Protein AF-A0A1Q9AG85-F1 (afdb_monomer_lite)

pLDDT: mean 73.1, std 19.68, range [34.88, 93.94]

Radius of gyration: 30.68 Å; chains: 1; bounding box: 89×61×66 Å

Structure (mmCIF, N/CA/C/O backbone):
data_AF-A0A1Q9AG85-F1
#
_entry.id   AF-A0A1Q9AG85-F1
#
loop_
_atom_site.group_PDB
_atom_site.id
_atom_site.type_symbol
_atom_site.label_atom_id
_atom_site.label_alt_id
_atom_site.label_comp_id
_atom_site.label_asym_id
_atom_site.label_entity_id
_atom_site.label_seq_id
_atom_site.pdbx_PDB_ins_code
_atom_site.Cartn_x
_atom_si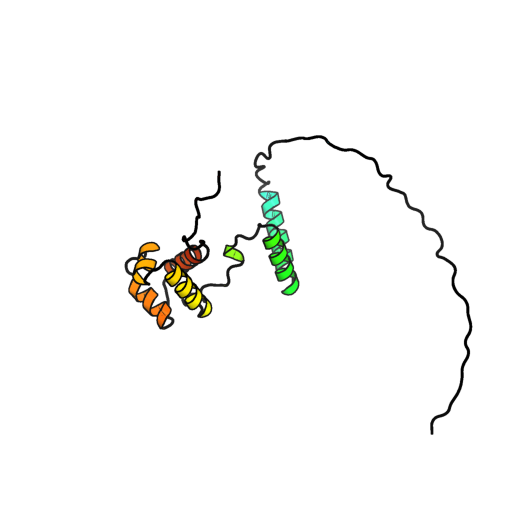te.Cartn_y
_atom_site.Cartn_z
_atom_site.occupancy
_atom_site.B_iso_or_equiv
_atom_site.auth_seq_id
_atom_site.auth_comp_id
_atom_site.auth_asym_id
_atom_site.auth_atom_id
_atom_site.pdbx_PDB_model_num
ATOM 1 N N . MET A 1 1 ? 61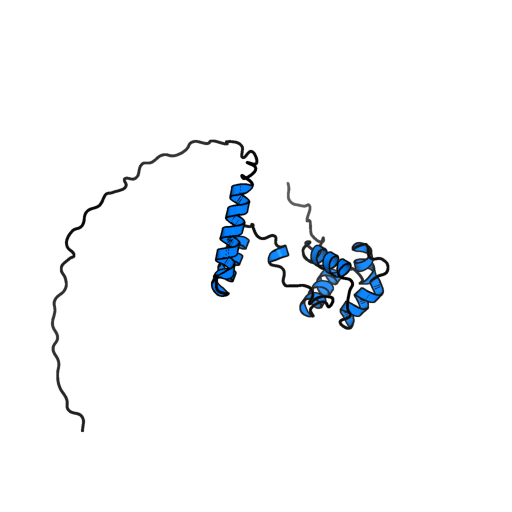.747 36.603 -13.882 1.00 37.34 1 MET A N 1
ATOM 2 C CA . MET A 1 1 ? 61.936 37.387 -15.123 1.00 37.34 1 MET A CA 1
ATOM 3 C C . MET A 1 1 ? 60.650 37.318 -15.936 1.00 37.34 1 MET A C 1
ATOM 5 O O . MET A 1 1 ? 60.353 36.258 -16.461 1.00 37.34 1 MET A O 1
ATOM 9 N N . ALA A 1 2 ? 59.868 38.397 -15.998 1.00 42.47 2 ALA A N 1
ATOM 10 C CA . ALA A 1 2 ? 58.658 38.480 -16.820 1.00 42.47 2 ALA A CA 1
ATOM 11 C C . ALA A 1 2 ? 58.873 39.571 -17.874 1.00 42.47 2 ALA A C 1
ATOM 13 O O . ALA A 1 2 ? 59.130 40.726 -17.526 1.00 42.47 2 ALA A O 1
ATOM 14 N N . ARG A 1 3 ? 58.857 39.193 -19.157 1.00 50.47 3 ARG A N 1
ATOM 15 C CA . ARG A 1 3 ? 58.939 40.145 -20.270 1.00 50.47 3 ARG A CA 1
ATOM 16 C C . ARG A 1 3 ? 57.535 40.576 -20.689 1.00 50.47 3 ARG A C 1
ATOM 18 O O . ARG A 1 3 ? 56.569 39.835 -20.581 1.00 50.47 3 ARG A O 1
ATOM 25 N N . LYS A 1 4 ? 57.497 41.840 -21.090 1.00 45.22 4 LYS A N 1
ATOM 26 C CA . LYS A 1 4 ? 56.376 42.762 -21.259 1.00 45.22 4 LYS A CA 1
ATOM 27 C C . LYS A 1 4 ? 55.882 42.771 -22.717 1.00 45.22 4 LYS A C 1
ATOM 29 O O . LYS A 1 4 ? 56.568 42.233 -23.581 1.00 45.22 4 LYS A O 1
ATOM 34 N N . THR A 1 5 ? 54.831 43.569 -22.959 1.00 53.50 5 THR A N 1
ATOM 35 C CA . THR A 1 5 ? 54.419 44.242 -24.224 1.00 53.50 5 THR A CA 1
ATOM 36 C C . THR A 1 5 ? 53.357 43.499 -25.058 1.00 53.50 5 THR A C 1
ATOM 38 O O . THR A 1 5 ? 53.421 42.286 -25.146 1.00 53.50 5 THR A O 1
ATOM 41 N N . LYS A 1 6 ? 52.361 44.128 -25.709 1.00 46.16 6 LYS A N 1
ATOM 42 C CA . LYS A 1 6 ? 51.910 45.535 -25.819 1.00 46.16 6 LYS A CA 1
ATOM 43 C C . LYS A 1 6 ? 50.589 45.588 -26.622 1.00 46.16 6 LYS A C 1
ATOM 45 O O . LYS A 1 6 ? 50.301 44.691 -27.401 1.00 46.16 6 LYS A O 1
ATOM 50 N N . SER A 1 7 ? 49.832 46.654 -26.373 1.00 43.25 7 SER A N 1
ATOM 51 C CA . SER A 1 7 ? 48.519 47.074 -26.884 1.00 43.25 7 SER A CA 1
ATOM 52 C C . SER A 1 7 ? 48.341 47.209 -28.405 1.00 43.25 7 SER A C 1
ATOM 54 O O . SER A 1 7 ? 49.307 47.535 -29.092 1.00 43.25 7 SER A O 1
ATOM 56 N N . ALA A 1 8 ? 47.075 47.126 -28.852 1.00 47.31 8 ALA A N 1
ATOM 57 C CA . ALA A 1 8 ? 46.329 48.061 -29.737 1.00 47.31 8 ALA A CA 1
ATOM 58 C C . ALA A 1 8 ? 44.992 47.375 -30.121 1.00 47.31 8 ALA A C 1
ATOM 60 O O . ALA A 1 8 ? 45.017 46.310 -30.723 1.00 47.31 8 ALA A O 1
ATOM 61 N N . ASP A 1 9 ? 43.818 47.731 -29.593 1.00 41.34 9 ASP A N 1
ATOM 62 C CA . ASP A 1 9 ? 42.927 48.866 -29.921 1.00 41.34 9 ASP A CA 1
ATOM 63 C C . ASP A 1 9 ? 42.862 49.281 -31.407 1.00 41.34 9 ASP A C 1
ATOM 65 O O . ASP A 1 9 ? 43.727 50.018 -31.876 1.00 41.34 9 ASP A O 1
ATOM 69 N N . ARG A 1 10 ? 41.821 48.831 -32.135 1.00 43.09 10 ARG A N 1
ATOM 70 C CA . ARG A 1 10 ? 40.759 49.694 -32.710 1.00 43.09 10 ARG A CA 1
ATOM 71 C C . ARG A 1 10 ? 39.796 48.949 -33.658 1.00 43.09 10 ARG A C 1
ATOM 73 O O . ARG A 1 10 ? 40.218 48.329 -34.623 1.00 43.09 10 ARG A O 1
ATOM 80 N N . LEU A 1 11 ? 38.501 49.149 -33.389 1.00 42.22 11 LEU A N 1
ATOM 81 C CA . LEU A 1 11 ? 37.380 49.396 -34.319 1.00 42.22 11 LEU A CA 1
ATOM 82 C C . LEU A 1 11 ? 37.278 48.598 -35.640 1.00 42.22 11 LEU A C 1
ATOM 84 O O . LEU A 1 11 ? 37.930 48.931 -36.626 1.00 42.22 11 LEU A O 1
ATOM 88 N N . SER A 1 12 ? 36.250 47.751 -35.746 1.00 39.91 12 SER A N 1
ATOM 89 C CA . SER A 1 12 ? 35.123 47.991 -36.672 1.00 39.91 12 SER A CA 1
ATOM 90 C C . SER A 1 12 ? 34.014 46.965 -36.462 1.00 39.91 12 SER A C 1
ATOM 92 O O . SER A 1 12 ? 34.246 45.760 -36.433 1.00 39.91 12 SER A O 1
ATOM 94 N N . ALA A 1 13 ? 32.804 47.484 -36.288 1.00 49.50 13 ALA A N 1
ATOM 95 C CA . ALA A 1 13 ? 31.554 46.741 -36.293 1.00 49.50 13 ALA A CA 1
ATOM 96 C C . ALA A 1 13 ? 31.079 46.522 -37.764 1.00 49.50 13 ALA A C 1
ATOM 98 O O . ALA A 1 13 ? 31.870 46.718 -38.686 1.00 49.50 13 ALA A O 1
ATOM 99 N N . PRO A 1 14 ? 29.844 46.067 -38.030 1.00 62.38 14 PRO A N 1
ATOM 100 C CA . PRO A 1 14 ? 29.563 44.738 -38.568 1.00 62.38 14 PRO A CA 1
ATOM 101 C C . PRO A 1 14 ? 28.928 44.784 -39.972 1.00 62.38 14 PRO A C 1
ATOM 103 O O . PRO A 1 14 ? 28.391 45.808 -40.384 1.00 62.38 14 PRO A O 1
ATOM 106 N N . MET A 1 15 ? 28.914 43.661 -40.698 1.00 37.84 15 MET A N 1
ATOM 107 C CA . MET A 1 15 ? 28.059 43.491 -41.884 1.00 37.84 15 MET A CA 1
ATOM 108 C C . MET A 1 15 ? 27.712 42.005 -42.156 1.00 37.84 15 MET A C 1
ATOM 110 O O . MET A 1 15 ? 28.375 41.121 -41.614 1.00 37.84 15 MET A O 1
ATOM 114 N N . PRO A 1 16 ? 26.616 41.746 -42.900 1.00 58.47 16 PRO A N 1
ATOM 115 C CA . PRO A 1 16 ? 25.554 40.792 -42.551 1.00 58.47 16 PRO A CA 1
ATOM 116 C C . PRO A 1 16 ? 25.601 39.437 -43.289 1.00 58.47 16 PRO A C 1
ATOM 118 O O . PRO A 1 16 ? 26.369 39.267 -44.237 1.00 58.47 16 PRO A O 1
ATOM 121 N N . PRO A 1 17 ? 24.736 38.479 -42.882 1.00 52.38 17 PRO A N 1
ATOM 122 C CA . PRO A 1 17 ? 24.556 37.189 -43.548 1.00 52.38 17 PRO A CA 1
ATOM 123 C C . PRO A 1 17 ? 23.885 37.304 -44.926 1.00 52.38 17 PRO A C 1
ATOM 125 O O . PRO A 1 17 ? 22.906 38.028 -45.111 1.00 52.38 17 PRO A O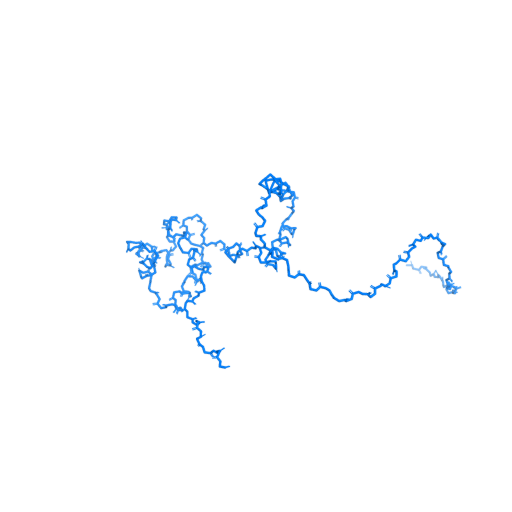 1
ATOM 128 N N . GLY A 1 18 ? 24.398 36.524 -45.878 1.00 43.88 18 GLY A N 1
ATOM 129 C CA . GLY A 1 18 ? 23.788 36.301 -47.184 1.00 43.88 18 GLY A CA 1
ATOM 130 C C . GLY A 1 18 ? 22.598 35.339 -47.112 1.00 43.88 18 GLY A C 1
ATOM 131 O O . GLY A 1 18 ? 22.726 34.222 -46.623 1.00 43.88 18 GLY A O 1
ATOM 132 N N . ALA A 1 19 ? 21.465 35.849 -47.597 1.00 45.41 19 ALA A N 1
ATOM 133 C CA . ALA A 1 19 ? 20.346 35.219 -48.301 1.00 45.41 19 ALA A CA 1
ATOM 134 C C . ALA A 1 19 ? 20.134 33.691 -48.215 1.00 45.41 19 ALA A C 1
ATOM 136 O O . ALA A 1 19 ? 20.945 32.890 -48.672 1.00 45.41 19 ALA A O 1
ATOM 137 N N . GLY A 1 20 ? 18.920 33.330 -47.797 1.00 42.72 20 GLY A N 1
ATOM 138 C CA . GLY A 1 20 ? 18.277 32.049 -48.071 1.00 42.72 20 GLY A CA 1
ATOM 139 C C . GLY A 1 20 ? 16.787 32.154 -47.755 1.00 42.72 20 GLY A C 1
ATOM 140 O O . GLY A 1 20 ? 16.410 32.318 -46.602 1.00 42.72 20 GLY A O 1
ATOM 141 N N . GLU A 1 21 ? 15.979 32.159 -48.807 1.00 38.69 21 GLU A N 1
ATOM 142 C CA . GLU A 1 21 ? 14.534 32.389 -48.866 1.00 38.69 21 GLU A CA 1
ATOM 143 C C . GLU A 1 21 ? 13.685 31.453 -47.991 1.00 38.69 21 GLU A C 1
ATOM 145 O O . GLU A 1 21 ? 14.077 30.328 -47.689 1.00 38.69 21 GLU A O 1
ATOM 150 N N . GLY A 1 22 ? 12.455 31.884 -47.683 1.00 40.97 22 GLY A N 1
ATOM 151 C CA . GLY A 1 22 ? 11.407 30.950 -47.273 1.00 40.97 22 GLY A CA 1
ATOM 152 C C . GLY A 1 22 ? 10.282 31.535 -46.429 1.00 40.97 22 GLY A C 1
ATOM 153 O O . GLY A 1 22 ? 10.208 31.257 -45.244 1.00 40.97 22 GLY A O 1
ATOM 154 N N . THR A 1 23 ? 9.388 32.277 -47.082 1.00 45.06 23 THR A N 1
ATOM 155 C CA . THR A 1 23 ? 7.925 32.185 -46.917 1.00 45.06 23 THR A CA 1
ATOM 156 C C . THR A 1 23 ? 7.281 32.458 -45.543 1.00 45.06 23 THR A C 1
ATOM 158 O O . THR A 1 23 ? 7.430 31.740 -44.562 1.00 45.06 23 THR A O 1
ATOM 161 N N . GLN A 1 24 ? 6.442 33.497 -45.570 1.00 55.16 24 GLN A N 1
ATOM 162 C CA . GLN A 1 24 ? 5.458 33.941 -44.578 1.00 55.16 24 GLN A CA 1
ATOM 163 C C . GLN A 1 24 ? 4.611 32.807 -43.969 1.00 55.16 24 GLN A C 1
ATOM 165 O O . GLN A 1 24 ? 4.331 31.806 -44.630 1.00 55.16 24 GLN A O 1
ATOM 170 N N . PRO A 1 25 ? 4.011 33.062 -42.797 1.00 48.09 25 PRO A N 1
ATOM 171 C CA . PRO A 1 25 ? 2.556 32.935 -42.760 1.00 48.09 25 PRO A CA 1
ATOM 172 C C . PRO A 1 25 ? 1.871 34.235 -42.333 1.00 48.09 25 PRO A C 1
ATOM 174 O O . PRO A 1 25 ? 2.123 34.798 -41.268 1.00 48.09 25 PRO A O 1
ATOM 177 N N . ALA A 1 26 ? 0.973 34.679 -43.210 1.00 40.00 26 ALA A N 1
ATOM 178 C CA . ALA A 1 26 ? -0.016 35.701 -42.947 1.00 40.00 26 ALA A CA 1
ATOM 179 C C . ALA A 1 26 ? -0.943 35.264 -41.805 1.00 40.00 26 ALA A C 1
ATOM 181 O O . ALA A 1 26 ? -1.441 34.137 -41.777 1.00 40.00 26 ALA A O 1
ATOM 182 N N . ALA A 1 27 ? -1.208 36.196 -40.896 1.00 42.88 27 ALA A N 1
ATOM 183 C CA . ALA A 1 27 ? -2.361 36.134 -40.024 1.00 42.88 27 ALA A CA 1
ATOM 184 C C . ALA A 1 27 ? -3.635 36.149 -40.884 1.00 42.88 27 ALA A C 1
ATOM 186 O O . ALA A 1 27 ? -3.827 37.050 -41.700 1.00 42.88 27 ALA A O 1
ATOM 187 N N . THR A 1 28 ? -4.518 35.175 -40.678 1.00 42.44 28 THR A N 1
ATOM 188 C CA . THR A 1 28 ? -5.929 35.329 -41.017 1.00 42.44 28 THR A CA 1
ATOM 189 C C . THR A 1 28 ? -6.753 35.084 -39.762 1.00 42.44 28 THR A C 1
ATOM 191 O O . THR A 1 28 ? -6.692 34.034 -39.125 1.00 42.44 28 THR A O 1
ATOM 194 N N . THR A 1 29 ? -7.443 36.149 -39.378 1.00 45.50 29 THR A N 1
ATOM 195 C CA . THR A 1 29 ? -8.539 36.200 -38.424 1.00 45.50 29 THR A CA 1
ATOM 196 C C . THR A 1 29 ? -9.631 35.214 -38.826 1.00 45.50 29 THR A C 1
ATOM 198 O O . THR A 1 29 ? -10.100 35.232 -39.960 1.00 45.50 29 THR A O 1
ATOM 201 N N . GLY A 1 30 ? -10.070 34.403 -37.868 1.00 36.19 30 GLY A N 1
ATOM 202 C CA . GLY A 1 30 ? -11.216 33.509 -37.990 1.00 36.19 30 GLY A CA 1
ATOM 203 C C . GLY A 1 30 ? -11.677 33.058 -36.608 1.00 36.19 30 GLY A C 1
ATOM 204 O O . GLY A 1 30 ? -11.364 31.957 -36.170 1.00 36.19 30 GLY A O 1
ATOM 205 N N . GLU A 1 31 ? -12.364 33.950 -35.901 1.00 39.22 31 GLU A N 1
ATOM 206 C CA . GLU A 1 31 ? -13.252 33.619 -34.777 1.00 39.22 31 GLU A CA 1
ATOM 207 C C . GLU A 1 31 ? -14.612 33.126 -35.344 1.00 39.22 31 GLU A C 1
ATOM 209 O O . GLU A 1 31 ? -14.867 33.298 -36.538 1.00 39.22 31 GLU A O 1
ATOM 214 N N . PRO A 1 32 ? -15.560 32.637 -34.529 1.00 61.19 32 PRO A N 1
ATOM 215 C CA . PRO A 1 32 ? -15.646 31.330 -33.886 1.00 61.19 32 PRO A CA 1
ATOM 216 C C . PRO A 1 32 ? -16.751 30.462 -34.526 1.00 61.19 32 PRO A C 1
ATOM 218 O O . PRO A 1 32 ? -17.810 30.953 -34.910 1.00 61.19 32 PRO A O 1
ATOM 221 N N . ALA A 1 33 ? -16.575 29.141 -34.544 1.00 35.97 33 ALA A N 1
ATOM 222 C CA . ALA A 1 33 ? -17.691 28.222 -34.753 1.00 35.97 33 ALA A CA 1
ATOM 223 C C . ALA A 1 33 ? -17.693 27.186 -33.636 1.00 35.97 33 ALA A C 1
ATOM 225 O O . ALA A 1 33 ? -16.870 26.272 -33.593 1.00 35.97 33 ALA A O 1
ATOM 226 N N . ALA A 1 34 ? -18.642 27.366 -32.723 1.00 45.88 34 ALA A N 1
ATOM 227 C CA . ALA A 1 34 ? -19.117 26.308 -31.863 1.00 45.88 34 ALA A CA 1
ATOM 228 C C . ALA A 1 34 ? -19.399 25.059 -32.710 1.00 45.88 34 ALA A C 1
ATOM 230 O O . ALA A 1 34 ? -20.120 25.094 -33.706 1.00 45.88 34 ALA A O 1
ATOM 231 N N . SER A 1 35 ? -18.815 23.945 -32.302 1.00 42.16 35 SER A N 1
ATOM 232 C CA . SER A 1 35 ? -19.299 22.618 -32.646 1.00 42.16 35 SER A CA 1
ATOM 233 C C . SER A 1 35 ? -19.026 21.743 -31.439 1.00 42.16 35 SER A C 1
ATOM 235 O O . SER A 1 35 ? -18.012 21.057 -31.334 1.00 42.16 35 SER A O 1
ATOM 237 N N . GLU A 1 36 ? -19.961 21.825 -30.496 1.00 41.88 36 GLU A N 1
ATOM 238 C CA . GLU A 1 36 ? -20.353 20.673 -29.701 1.00 41.88 36 GLU A CA 1
ATOM 239 C C . GLU A 1 36 ? -20.601 19.509 -30.666 1.00 41.88 36 GLU A C 1
ATOM 241 O O . GLU A 1 36 ? -21.567 19.478 -31.425 1.00 41.88 36 GLU A O 1
ATOM 246 N N . GLY A 1 37 ? -19.662 18.574 -30.680 1.00 34.88 37 GLY A N 1
ATOM 247 C CA . GLY A 1 37 ? -19.776 17.298 -31.357 1.00 34.88 37 GLY A CA 1
ATOM 248 C C . GLY A 1 37 ? -19.412 16.236 -30.343 1.00 34.88 37 GLY A C 1
ATOM 249 O O . GLY A 1 37 ? -18.234 15.954 -30.151 1.00 34.88 37 GLY A O 1
ATOM 250 N N . ALA A 1 38 ? -20.437 15.740 -29.651 1.00 39.94 38 ALA A N 1
ATOM 251 C CA . ALA A 1 38 ? -20.446 14.598 -28.747 1.00 39.94 38 ALA A CA 1
ATOM 252 C C . ALA A 1 38 ? -19.154 13.760 -28.770 1.00 39.94 38 ALA A C 1
ATOM 254 O O . ALA A 1 38 ? -18.900 13.001 -29.710 1.00 39.94 38 ALA A O 1
ATOM 255 N N . ALA A 1 39 ? -18.372 13.841 -27.691 1.00 42.12 39 ALA A N 1
ATOM 256 C CA . ALA A 1 39 ? -17.349 12.855 -27.375 1.00 42.12 39 ALA A CA 1
ATOM 257 C C . ALA A 1 39 ? -18.041 11.535 -26.994 1.00 42.12 39 ALA A C 1
ATOM 259 O O . ALA A 1 39 ? -18.068 11.124 -25.837 1.00 42.12 39 ALA A O 1
ATOM 260 N N . ALA A 1 40 ? -18.633 10.868 -27.988 1.00 40.84 40 ALA A N 1
ATOM 261 C CA . ALA A 1 40 ? -18.903 9.449 -27.911 1.00 40.84 40 ALA A CA 1
ATOM 262 C C . ALA A 1 40 ? -17.567 8.781 -27.585 1.00 40.84 40 ALA A C 1
ATOM 264 O O . ALA A 1 40 ? -16.577 9.003 -28.287 1.00 40.84 40 ALA A O 1
ATOM 265 N N . ALA A 1 41 ? -17.532 8.024 -26.489 1.00 52.75 41 ALA A N 1
ATOM 266 C CA . ALA A 1 41 ? -16.380 7.255 -26.053 1.00 52.75 41 ALA A CA 1
ATOM 267 C C . ALA A 1 41 ? -15.930 6.334 -27.194 1.00 52.75 41 ALA A C 1
ATOM 269 O O . ALA A 1 41 ? -16.431 5.225 -27.376 1.00 52.75 41 ALA A O 1
ATOM 270 N N . ARG A 1 42 ? -15.009 6.835 -28.017 1.00 55.66 42 ARG A N 1
ATOM 271 C CA . ARG A 1 42 ? -14.416 6.100 -29.120 1.00 55.66 42 ARG A CA 1
ATOM 272 C C . ARG A 1 42 ? -13.543 5.048 -28.473 1.00 55.66 42 ARG A C 1
ATOM 274 O O . ARG A 1 42 ? -12.457 5.365 -27.996 1.00 55.66 42 ARG A O 1
ATOM 281 N N . VAL A 1 43 ? -14.063 3.824 -28.400 1.00 63.81 43 VAL A N 1
ATOM 282 C CA . VAL A 1 43 ? -13.291 2.662 -27.967 1.00 63.81 43 VAL A CA 1
ATOM 283 C C . VAL A 1 43 ? -12.024 2.659 -28.822 1.00 63.81 43 VAL A C 1
ATOM 285 O O . VAL A 1 43 ? -12.122 2.577 -30.050 1.00 63.81 43 VAL A O 1
ATOM 288 N N . PRO A 1 44 ? -10.846 2.872 -28.218 1.00 68.75 44 PRO A N 1
ATOM 289 C CA . PRO A 1 44 ? -9.616 2.922 -28.976 1.00 68.75 44 PRO A CA 1
ATOM 290 C C . P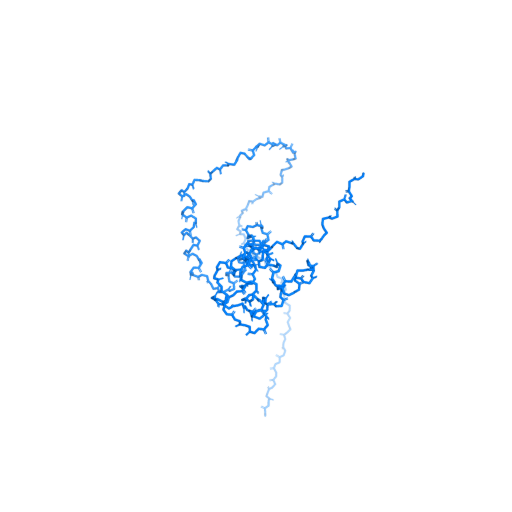RO A 1 44 ? -9.372 1.543 -29.578 1.00 68.75 44 PRO A C 1
ATOM 292 O O . PRO A 1 44 ? -9.628 0.525 -28.933 1.00 68.75 44 PRO A O 1
ATOM 295 N N . ASP A 1 45 ? -8.888 1.521 -30.818 1.00 82.62 45 ASP A N 1
ATOM 296 C CA . ASP A 1 45 ? -8.595 0.271 -31.504 1.00 82.62 45 ASP A CA 1
ATOM 297 C C . ASP A 1 45 ? -7.640 -0.584 -30.639 1.00 82.62 45 ASP A C 1
ATOM 299 O O . ASP A 1 45 ? -6.577 -0.096 -30.220 1.00 82.62 45 ASP A O 1
ATOM 303 N N . PRO A 1 46 ? -8.007 -1.838 -30.313 1.00 80.62 46 PRO A N 1
ATOM 304 C CA . PRO A 1 46 ? -7.252 -2.651 -29.366 1.00 80.62 46 PRO A CA 1
ATOM 305 C C . PRO A 1 46 ? -5.838 -2.968 -29.870 1.00 80.62 46 PRO A C 1
ATOM 307 O O . PRO A 1 46 ? -4.924 -3.138 -29.058 1.00 80.62 46 PRO A O 1
ATOM 310 N N . GLN A 1 47 ? -5.623 -3.002 -31.190 1.00 78.94 47 GLN A N 1
ATOM 311 C CA . GLN A 1 47 ? -4.299 -3.216 -31.774 1.00 78.94 47 GLN A CA 1
ATOM 312 C C . GLN A 1 47 ? -3.430 -1.964 -31.635 1.00 78.94 47 GLN A C 1
ATOM 314 O O . GLN A 1 47 ? -2.270 -2.070 -31.232 1.00 78.94 47 GLN A O 1
ATOM 319 N N . ALA A 1 48 ? -3.993 -0.775 -31.866 1.00 83.50 48 ALA A N 1
ATOM 320 C CA . ALA A 1 48 ? -3.280 0.489 -31.671 1.00 83.50 48 ALA A CA 1
ATOM 321 C C . ALA A 1 48 ? -2.831 0.682 -30.209 1.00 83.50 48 ALA A C 1
ATOM 323 O O . ALA A 1 48 ? -1.705 1.118 -29.952 1.00 83.50 48 ALA A O 1
ATOM 324 N N . MET A 1 49 ? -3.666 0.290 -29.240 1.00 81.44 49 MET A N 1
ATOM 325 C CA . MET A 1 49 ? -3.305 0.309 -27.816 1.00 81.44 49 MET A CA 1
ATOM 326 C C . MET A 1 49 ? -2.207 -0.702 -27.472 1.00 81.44 49 MET A C 1
ATOM 328 O O . MET A 1 49 ? -1.254 -0.365 -26.765 1.00 81.44 49 MET A O 1
ATOM 332 N N . ALA A 1 50 ? -2.293 -1.928 -27.996 1.00 85.94 50 ALA A N 1
ATOM 333 C CA . ALA A 1 50 ? -1.265 -2.945 -27.786 1.00 85.94 50 ALA A CA 1
ATOM 334 C C . ALA A 1 50 ? 0.089 -2.522 -28.382 1.00 85.94 50 ALA A C 1
ATOM 336 O O . ALA A 1 50 ? 1.143 -2.739 -27.773 1.00 85.94 50 ALA A O 1
ATOM 337 N N . GLU A 1 51 ? 0.076 -1.885 -29.552 1.00 90.25 51 GLU A N 1
ATOM 338 C CA . GLU A 1 51 ? 1.282 -1.356 -30.175 1.00 90.25 51 GLU A CA 1
ATOM 339 C C . GLU A 1 51 ? 1.849 -0.163 -29.393 1.00 90.25 51 GLU A C 1
ATOM 341 O O . GLU A 1 51 ? 3.053 -0.119 -29.125 1.00 90.25 51 GLU A O 1
ATOM 346 N N . GLY A 1 52 ? 0.991 0.755 -28.940 1.00 87.62 52 GLY A N 1
ATOM 347 C CA . GLY A 1 52 ? 1.366 1.851 -28.046 1.00 87.62 52 GLY A CA 1
ATOM 348 C C . GLY A 1 52 ? 2.034 1.351 -26.763 1.00 87.62 52 GLY A C 1
ATOM 349 O O . GLY A 1 52 ? 3.128 1.802 -26.420 1.00 87.62 52 GLY A O 1
ATOM 350 N N . ALA A 1 53 ? 1.452 0.343 -26.107 1.00 89.62 53 ALA A N 1
ATOM 351 C CA . ALA A 1 53 ? 2.018 -0.280 -24.911 1.00 89.62 53 ALA A CA 1
ATOM 352 C C . ALA A 1 53 ? 3.379 -0.947 -25.182 1.00 89.62 53 ALA A C 1
ATOM 354 O O . ALA A 1 53 ? 4.311 -0.819 -24.383 1.00 89.62 53 ALA A O 1
ATOM 355 N N . ARG A 1 54 ? 3.546 -1.617 -26.332 1.00 93.31 54 ARG A N 1
ATOM 356 C CA . ARG A 1 54 ? 4.839 -2.196 -26.746 1.00 93.31 54 ARG A CA 1
ATOM 357 C C . ARG A 1 54 ? 5.900 -1.122 -26.978 1.00 93.31 54 ARG A C 1
ATOM 359 O O . ARG A 1 54 ? 7.037 -1.283 -26.524 1.00 93.31 54 ARG A O 1
ATOM 366 N N . ARG A 1 55 ? 5.543 -0.029 -27.659 1.00 92.38 55 ARG A N 1
ATOM 367 C CA . ARG A 1 55 ? 6.437 1.113 -27.911 1.00 92.38 55 ARG A CA 1
ATOM 368 C C . ARG A 1 55 ? 6.847 1.782 -26.600 1.00 92.38 55 ARG A C 1
ATOM 370 O O . ARG A 1 55 ? 8.040 1.997 -26.386 1.00 92.38 55 ARG A O 1
ATOM 377 N N . LEU A 1 56 ? 5.892 2.008 -25.696 1.00 92.44 56 LEU A N 1
ATOM 378 C CA . LEU A 1 56 ? 6.147 2.557 -24.367 1.00 92.44 56 LEU A CA 1
ATOM 379 C C . LEU A 1 56 ? 7.084 1.654 -23.561 1.00 92.44 56 LEU A C 1
ATOM 381 O O . LEU A 1 56 ? 8.080 2.137 -23.037 1.00 92.44 56 LEU A O 1
ATOM 385 N N . ARG A 1 57 ? 6.840 0.337 -23.531 1.00 92.69 57 ARG A N 1
ATOM 386 C CA . ARG A 1 57 ? 7.720 -0.622 -22.843 1.00 92.69 57 ARG A CA 1
ATOM 387 C C . ARG A 1 57 ? 9.155 -0.558 -23.369 1.00 92.69 57 ARG A C 1
ATOM 389 O O . ARG A 1 57 ? 10.094 -0.515 -22.578 1.00 92.69 57 ARG A O 1
ATOM 396 N N . LYS A 1 58 ? 9.335 -0.530 -24.693 1.00 93.94 58 LYS A N 1
ATOM 397 C CA . LYS A 1 58 ? 10.662 -0.436 -25.323 1.00 93.94 58 LYS A CA 1
ATOM 398 C C . LYS A 1 58 ? 11.368 0.876 -24.961 1.00 93.94 58 LYS A C 1
ATOM 400 O O . LYS A 1 58 ? 12.552 0.853 -24.630 1.00 93.94 58 LYS A O 1
ATOM 405 N N . ALA A 1 59 ? 10.655 2.001 -25.003 1.00 90.12 59 ALA A N 1
ATOM 406 C CA . ALA A 1 59 ? 11.194 3.301 -24.607 1.00 90.12 59 ALA A CA 1
ATOM 407 C C . ALA A 1 59 ? 11.551 3.334 -23.110 1.00 90.12 59 ALA A C 1
ATOM 409 O O . ALA A 1 59 ? 12.634 3.783 -22.750 1.00 90.12 59 ALA A O 1
ATOM 410 N N . TRP A 1 60 ? 10.705 2.759 -22.253 1.00 90.75 60 TRP A N 1
ATOM 411 C CA . TRP A 1 60 ? 10.911 2.694 -20.805 1.00 90.75 60 TRP A CA 1
ATOM 412 C C . TRP A 1 60 ? 12.193 1.950 -20.420 1.00 90.75 60 TRP A C 1
ATOM 414 O O . TRP A 1 60 ? 12.966 2.431 -19.593 1.00 90.75 60 TRP A O 1
ATOM 424 N N . THR A 1 61 ? 12.465 0.808 -21.066 1.00 91.88 61 THR A N 1
ATOM 425 C CA . THR A 1 61 ? 13.694 0.030 -20.820 1.00 91.88 61 THR A CA 1
ATOM 426 C C . THR A 1 61 ? 14.971 0.766 -21.215 1.00 91.88 61 THR A C 1
ATOM 428 O O . THR A 1 61 ? 16.021 0.485 -20.652 1.00 91.88 61 THR A O 1
ATOM 431 N N . LYS A 1 62 ? 14.882 1.704 -22.166 1.00 90.00 62 LYS A N 1
ATOM 432 C CA . LYS A 1 62 ? 16.020 2.497 -22.648 1.00 90.00 62 LYS A CA 1
ATOM 433 C C . LYS A 1 62 ? 16.196 3.825 -21.916 1.00 90.00 62 LYS A C 1
ATOM 435 O O . LYS A 1 62 ? 17.268 4.400 -21.998 1.00 90.00 62 LYS A O 1
ATOM 440 N N . ALA A 1 63 ? 15.148 4.327 -21.271 1.00 89.38 63 ALA A N 1
ATOM 441 C CA . ALA A 1 63 ? 15.174 5.608 -20.583 1.00 89.38 63 ALA A CA 1
ATOM 442 C C . ALA A 1 63 ? 15.948 5.521 -19.261 1.00 89.38 63 ALA A C 1
ATOM 444 O O . ALA A 1 63 ? 15.747 4.576 -18.495 1.00 89.38 63 ALA A O 1
ATOM 445 N N . ASP A 1 64 ? 16.757 6.537 -18.974 1.00 84.06 64 ASP A N 1
ATOM 446 C CA . ASP A 1 64 ? 17.426 6.739 -17.686 1.00 84.06 64 ASP A CA 1
ATOM 447 C C . ASP A 1 64 ? 16.459 7.237 -16.593 1.00 84.06 64 ASP A C 1
ATOM 449 O O . ASP A 1 64 ? 15.353 7.709 -16.875 1.00 84.06 64 ASP A O 1
ATOM 453 N N . GLU A 1 65 ? 16.893 7.170 -15.330 1.00 74.19 65 GLU A N 1
ATOM 454 C CA . GLU A 1 65 ? 16.115 7.549 -14.133 1.00 74.19 65 GLU A CA 1
ATOM 455 C C . GLU A 1 65 ? 15.491 8.954 -14.253 1.00 74.19 65 GLU A C 1
ATOM 457 O O . GLU A 1 65 ? 14.295 9.142 -14.022 1.00 74.19 65 GLU A O 1
ATOM 462 N N . ALA A 1 66 ? 16.276 9.935 -14.712 1.00 80.12 66 ALA A N 1
ATOM 463 C CA . ALA A 1 66 ? 15.824 11.315 -14.884 1.00 80.12 66 ALA A CA 1
ATOM 464 C C . ALA A 1 66 ? 14.747 11.462 -15.975 1.00 80.12 66 ALA A C 1
ATOM 466 O O . ALA A 1 66 ? 13.823 12.265 -15.833 1.00 80.12 66 ALA A O 1
ATOM 467 N N . ALA A 1 67 ? 14.840 10.693 -17.064 1.00 85.44 67 ALA A N 1
ATOM 468 C CA . ALA A 1 67 ? 13.855 10.717 -18.145 1.00 85.44 67 ALA A CA 1
ATOM 469 C C . ALA A 1 67 ? 12.540 10.045 -17.717 1.00 85.44 67 ALA A C 1
ATOM 471 O O . ALA A 1 67 ? 11.455 10.558 -18.002 1.00 85.44 67 ALA A O 1
ATOM 472 N N . ARG A 1 68 ? 12.627 8.943 -16.960 1.00 89.31 68 ARG A N 1
ATOM 473 C CA . ARG A 1 68 ? 11.459 8.288 -16.350 1.00 89.31 68 ARG A CA 1
ATOM 474 C C . ARG A 1 68 ? 10.748 9.225 -15.370 1.00 89.31 68 ARG A C 1
ATOM 476 O O . ARG A 1 68 ? 9.532 9.373 -15.455 1.00 89.31 68 ARG A O 1
ATOM 483 N N . GLY A 1 69 ? 11.493 9.911 -14.501 1.00 83.00 69 GLY A N 1
ATOM 484 C CA . GLY A 1 69 ? 10.937 10.870 -13.538 1.00 83.00 69 GLY A CA 1
ATOM 485 C C . GLY A 1 69 ? 10.219 12.057 -14.193 1.00 83.00 69 GLY A C 1
ATOM 486 O O . GLY A 1 69 ? 9.118 12.430 -13.780 1.00 83.00 69 GLY A O 1
ATOM 487 N N . GLN A 1 70 ? 10.788 12.614 -15.266 1.00 88.31 70 GLN A N 1
ATOM 488 C CA . GLN A 1 70 ? 10.142 13.675 -16.049 1.00 88.31 70 GLN A CA 1
ATOM 489 C C . GLN A 1 70 ? 8.839 13.203 -16.706 1.00 88.31 70 GLN A C 1
ATOM 491 O O . GLN A 1 70 ? 7.837 13.919 -16.672 1.00 88.31 70 GLN A O 1
ATOM 496 N N . PHE A 1 71 ? 8.824 11.984 -17.253 1.00 88.75 71 PHE A N 1
ATOM 497 C CA . PHE A 1 71 ? 7.623 11.401 -17.849 1.00 88.75 71 PHE A CA 1
ATOM 498 C C . PHE A 1 71 ? 6.513 11.163 -16.816 1.00 88.75 71 PHE A C 1
ATOM 500 O O . PHE A 1 71 ? 5.359 11.495 -17.077 1.00 88.75 71 PHE A O 1
ATOM 507 N N . LEU A 1 72 ? 6.852 10.657 -15.626 1.00 89.75 72 LEU A N 1
ATOM 508 C CA . LEU A 1 72 ? 5.886 10.490 -14.535 1.00 89.75 72 LEU A CA 1
ATOM 509 C C . LEU A 1 72 ? 5.332 11.842 -14.066 1.00 89.75 72 LEU A C 1
ATOM 511 O O . LEU A 1 72 ? 4.124 11.997 -13.938 1.00 89.75 72 LEU A O 1
ATOM 515 N N . THR A 1 73 ? 6.187 12.858 -13.920 1.00 85.94 73 THR A N 1
ATOM 516 C CA . THR A 1 73 ? 5.748 14.225 -13.584 1.00 85.94 73 THR A CA 1
ATOM 517 C C . THR A 1 73 ? 4.777 14.779 -14.631 1.00 85.94 73 THR A C 1
ATOM 519 O O . THR A 1 73 ? 3.778 15.415 -14.292 1.00 85.94 73 THR A O 1
ATOM 522 N N . TRP A 1 74 ? 5.051 14.539 -15.916 1.00 91.12 74 TRP A N 1
ATOM 523 C CA . TRP A 1 74 ? 4.164 14.931 -17.009 1.00 91.12 74 TRP A CA 1
ATOM 524 C C . TRP A 1 74 ? 2.822 14.184 -16.967 1.00 91.12 74 TRP A C 1
ATOM 526 O O . TRP A 1 74 ? 1.779 14.823 -17.098 1.00 91.12 74 TRP A O 1
ATOM 536 N N . LEU A 1 75 ? 2.825 12.868 -16.721 1.00 90.75 75 LEU A N 1
ATOM 537 C CA . LEU A 1 75 ? 1.598 12.077 -16.575 1.00 90.75 75 LEU A CA 1
ATOM 538 C C . LEU A 1 75 ? 0.734 12.555 -15.399 1.00 90.75 75 LEU A C 1
ATOM 540 O O . LEU A 1 75 ? -0.486 12.638 -15.549 1.00 90.75 75 LEU A O 1
ATOM 544 N N . SER A 1 76 ? 1.347 12.916 -14.266 1.00 81.06 76 SER A N 1
ATOM 545 C CA . SER A 1 76 ? 0.630 13.450 -13.100 1.00 81.06 76 SER A CA 1
ATOM 546 C C . SER A 1 76 ? -0.025 14.787 -13.428 1.00 81.06 76 SER A C 1
ATOM 548 O O . SER A 1 76 ? -1.210 14.969 -13.176 1.00 81.06 76 SER A O 1
ATOM 550 N N . LYS A 1 77 ? 0.701 15.701 -14.091 1.00 83.75 77 LYS A N 1
ATOM 551 C CA . LYS A 1 77 ? 0.147 16.991 -14.552 1.00 83.75 77 LYS A CA 1
ATOM 552 C C . LYS A 1 77 ? -1.014 16.835 -15.534 1.00 83.75 77 LYS A C 1
ATOM 554 O O . LYS A 1 77 ? -1.842 17.731 -15.647 1.00 83.75 77 LYS A O 1
ATOM 559 N N . LYS A 1 78 ? -1.053 15.730 -16.279 1.00 84.19 78 LYS A N 1
ATOM 560 C CA . LYS A 1 78 ? -2.134 15.410 -17.216 1.00 84.19 78 LYS A CA 1
ATOM 561 C C . LYS A 1 78 ? -3.301 14.654 -16.573 1.00 84.19 78 LYS A C 1
ATOM 563 O O . LYS A 1 78 ? -4.282 14.404 -17.263 1.00 84.19 78 LYS A O 1
ATOM 568 N N . GLY A 1 79 ? -3.201 14.290 -15.293 1.00 80.50 79 GLY A N 1
ATOM 569 C CA . GLY A 1 79 ? -4.226 13.516 -14.591 1.00 80.50 79 GLY A CA 1
ATOM 570 C C . GLY A 1 79 ? -4.345 12.065 -15.070 1.00 80.50 79 GLY A C 1
ATOM 571 O O . GLY A 1 79 ? -5.353 11.418 -14.813 1.00 80.50 79 GLY A O 1
ATOM 572 N N . TYR A 1 80 ? -3.339 11.546 -15.786 1.00 81.75 80 TYR A N 1
ATOM 573 C CA . TYR A 1 80 ? -3.330 10.156 -16.266 1.00 81.75 80 TYR A CA 1
ATOM 574 C C . TYR A 1 80 ? -2.752 9.176 -15.245 1.00 81.75 80 TYR A C 1
ATOM 576 O O . TYR A 1 80 ? -2.979 7.971 -15.353 1.00 81.75 80 TYR A O 1
ATOM 584 N N . LEU A 1 81 ? -1.986 9.671 -14.271 1.00 70.56 81 LEU A N 1
ATOM 585 C CA . LEU A 1 81 ? -1.606 8.878 -13.110 1.00 70.56 81 LEU A CA 1
ATOM 586 C C . LEU A 1 81 ? -2.746 8.953 -12.091 1.00 70.56 81 LEU A C 1
ATOM 588 O O . LEU A 1 81 ? -3.095 10.057 -11.675 1.00 70.56 81 LEU A O 1
ATOM 592 N N . PRO A 1 82 ? -3.316 7.813 -11.663 1.00 58.66 82 PRO A N 1
ATOM 593 C CA . PRO A 1 82 ? -4.143 7.826 -10.470 1.00 58.66 82 PRO A CA 1
ATOM 594 C C . PRO A 1 82 ? -3.269 8.292 -9.301 1.00 58.66 82 PRO A C 1
ATOM 596 O O . PRO A 1 82 ? -2.106 7.893 -9.215 1.00 58.66 82 PRO A O 1
ATOM 599 N N . GLU A 1 83 ? -3.822 9.080 -8.380 1.00 53.91 83 GLU A N 1
ATOM 600 C CA . GLU A 1 83 ? -3.154 9.527 -7.142 1.00 53.91 83 GLU A CA 1
ATOM 601 C C . GLU A 1 83 ? -2.414 8.362 -6.436 1.00 53.91 83 GLU A C 1
ATOM 603 O O . GLU A 1 83 ? -1.300 8.500 -5.930 1.00 53.91 83 GLU A O 1
ATOM 608 N N . ALA A 1 84 ? -2.989 7.154 -6.520 1.00 51.84 84 ALA A N 1
ATOM 609 C CA . ALA A 1 84 ? -2.432 5.899 -6.020 1.00 51.84 84 ALA A CA 1
ATOM 610 C C . ALA A 1 84 ? -1.062 5.502 -6.608 1.00 51.84 84 ALA A C 1
ATOM 612 O O . ALA A 1 84 ? -0.283 4.843 -5.926 1.00 51.84 84 ALA A O 1
ATOM 613 N N . ALA A 1 85 ? -0.750 5.869 -7.854 1.00 52.53 85 ALA A N 1
ATOM 614 C CA . ALA A 1 85 ? 0.516 5.534 -8.512 1.00 52.53 85 ALA A CA 1
ATOM 615 C C . ALA A 1 85 ? 1.655 6.502 -8.150 1.00 52.53 85 ALA A C 1
ATOM 617 O O . ALA A 1 85 ? 2.823 6.162 -8.328 1.00 52.53 85 ALA A O 1
ATOM 618 N N . SER A 1 86 ? 1.324 7.681 -7.610 1.00 53.72 86 SER A N 1
ATOM 619 C CA . SER A 1 86 ? 2.294 8.591 -6.990 1.00 53.72 86 SER A CA 1
ATOM 620 C C . SER A 1 86 ? 2.472 8.320 -5.491 1.00 53.72 86 SER A C 1
ATOM 622 O O . SER A 1 86 ? 3.321 8.948 -4.853 1.00 53.72 86 SER A O 1
ATOM 624 N N . ALA A 1 87 ? 1.680 7.411 -4.908 1.00 61.44 87 ALA A N 1
ATOM 625 C CA . ALA A 1 87 ? 1.788 7.083 -3.499 1.00 61.44 87 ALA A CA 1
ATOM 626 C C . ALA A 1 87 ? 3.082 6.290 -3.248 1.00 61.44 87 ALA A C 1
ATOM 628 O O . ALA A 1 87 ? 3.346 5.300 -3.938 1.00 61.44 87 ALA A O 1
ATOM 629 N N . PRO A 1 88 ? 3.899 6.689 -2.257 1.00 65.44 88 PRO A N 1
ATOM 630 C CA . PRO A 1 88 ? 5.104 5.952 -1.923 1.00 65.44 88 PRO A CA 1
ATOM 631 C C . PRO A 1 88 ? 4.740 4.519 -1.509 1.00 65.44 88 PRO A C 1
ATOM 633 O O . PRO A 1 88 ? 3.663 4.304 -0.935 1.00 65.44 88 PRO A O 1
ATOM 636 N N . PRO A 1 89 ? 5.621 3.540 -1.788 1.00 73.75 89 PRO A N 1
ATOM 637 C CA . PRO A 1 89 ? 5.370 2.146 -1.453 1.00 73.75 89 PRO A CA 1
ATOM 638 C C . PRO A 1 89 ? 5.024 2.021 0.031 1.00 73.75 89 PRO A C 1
ATOM 640 O O . PRO A 1 89 ? 5.682 2.613 0.885 1.00 73.75 89 PRO A O 1
ATOM 643 N N . ILE A 1 90 ? 3.968 1.262 0.328 1.00 79.38 90 ILE A N 1
ATOM 644 C CA . ILE A 1 90 ? 3.441 1.150 1.693 1.00 79.38 90 ILE A CA 1
ATOM 645 C C . ILE A 1 90 ? 4.074 0.004 2.497 1.00 79.38 90 ILE A C 1
ATOM 647 O O . ILE A 1 90 ? 4.141 0.043 3.726 1.00 79.38 90 ILE A O 1
ATOM 651 N N . ALA A 1 91 ? 4.575 -1.025 1.809 1.00 84.62 91 ALA A N 1
ATOM 652 C CA . ALA A 1 91 ? 5.195 -2.190 2.425 1.00 84.62 91 ALA A CA 1
ATOM 653 C C . ALA A 1 91 ? 6.388 -2.699 1.609 1.00 84.62 91 ALA A C 1
ATOM 655 O O . ALA A 1 91 ? 6.369 -2.674 0.378 1.00 84.62 91 ALA A O 1
ATOM 656 N N . SER A 1 92 ? 7.399 -3.219 2.306 1.00 82.88 92 SER A N 1
ATOM 657 C CA . SER A 1 92 ? 8.426 -4.080 1.720 1.00 82.88 92 SER A CA 1
ATOM 658 C C . SER A 1 92 ? 7.993 -5.531 1.929 1.00 82.88 92 SER A C 1
ATOM 660 O O . SER A 1 92 ? 8.134 -6.110 3.012 1.00 82.88 92 SER A O 1
ATOM 662 N N . GLY A 1 93 ? 7.336 -6.097 0.916 1.00 83.50 93 GLY A N 1
ATOM 663 C CA . GLY A 1 93 ? 6.699 -7.409 1.011 1.00 83.50 93 GLY A CA 1
ATOM 664 C C . GLY A 1 93 ? 5.545 -7.415 2.017 1.00 83.50 93 GLY A C 1
ATOM 665 O O . GLY A 1 93 ? 4.469 -6.893 1.743 1.00 83.50 93 GLY A O 1
ATOM 666 N N . ARG A 1 94 ? 5.759 -8.039 3.181 1.00 86.50 94 ARG A N 1
ATOM 667 C CA . ARG A 1 94 ? 4.742 -8.186 4.243 1.00 86.50 94 ARG A CA 1
ATOM 668 C C . ARG A 1 94 ? 4.888 -7.180 5.382 1.00 86.50 94 ARG A C 1
ATOM 670 O O . ARG A 1 94 ? 4.035 -7.152 6.266 1.00 86.50 94 ARG A O 1
ATOM 677 N N . TYR A 1 95 ? 5.959 -6.396 5.382 1.00 88.69 95 TYR A N 1
ATOM 678 C CA . TYR A 1 95 ? 6.288 -5.470 6.457 1.00 88.69 95 TYR A CA 1
ATOM 679 C C . TYR A 1 95 ? 5.959 -4.051 6.020 1.00 88.69 95 TYR A C 1
ATOM 681 O O . TYR A 1 95 ? 6.382 -3.623 4.946 1.00 88.69 95 TYR A O 1
ATOM 689 N N . LEU A 1 96 ? 5.211 -3.326 6.848 1.00 87.81 96 LEU A N 1
ATOM 690 C CA . LEU A 1 96 ? 4.941 -1.912 6.609 1.00 87.81 96 LEU A CA 1
ATOM 691 C C . LEU A 1 96 ? 6.249 -1.123 6.703 1.00 87.81 96 LEU A C 1
ATOM 693 O O . LEU A 1 96 ? 7.062 -1.367 7.596 1.00 87.81 96 LEU A O 1
ATOM 697 N N . LEU A 1 97 ? 6.455 -0.173 5.789 1.00 89.81 97 LEU A N 1
ATOM 698 C CA . LEU A 1 97 ? 7.576 0.757 5.927 1.00 89.81 97 LEU A CA 1
ATOM 699 C C . LEU A 1 97 ? 7.339 1.686 7.129 1.00 89.81 97 LEU A C 1
ATOM 701 O O . LEU A 1 97 ? 6.190 2.060 7.374 1.00 89.81 97 LEU A O 1
ATOM 705 N N . PRO A 1 98 ? 8.393 2.128 7.837 1.00 85.00 98 PRO A N 1
ATOM 706 C CA . PRO A 1 98 ? 8.253 3.005 9.002 1.00 85.00 98 PRO A CA 1
ATOM 707 C C . PRO A 1 98 ? 7.493 4.299 8.670 1.00 85.00 98 PRO A C 1
ATOM 709 O O . PRO A 1 98 ? 6.540 4.645 9.360 1.00 85.00 98 PRO A O 1
ATOM 712 N N . ALA A 1 99 ? 7.790 4.925 7.526 1.00 84.25 99 ALA A N 1
ATOM 713 C CA . ALA A 1 99 ? 7.045 6.091 7.037 1.00 84.25 99 ALA A CA 1
ATOM 714 C C . ALA A 1 99 ? 5.549 5.800 6.784 1.00 84.25 99 ALA A C 1
ATOM 716 O O . ALA A 1 99 ? 4.699 6.679 6.896 1.00 84.25 99 ALA A O 1
ATOM 717 N N . THR A 1 100 ? 5.198 4.558 6.442 1.00 88.56 100 THR A N 1
ATOM 718 C CA . THR A 1 100 ? 3.797 4.155 6.251 1.00 88.56 100 THR A CA 1
ATOM 719 C C . THR A 1 100 ? 3.092 3.949 7.583 1.00 88.56 100 THR A C 1
ATOM 721 O O . THR A 1 100 ? 1.928 4.318 7.706 1.00 88.56 100 THR A O 1
ATOM 724 N N . VAL A 1 101 ? 3.782 3.406 8.588 1.00 89.12 101 VAL A N 1
ATOM 725 C CA . VAL A 1 101 ? 3.242 3.269 9.949 1.00 89.12 101 VAL A CA 1
ATOM 726 C C . VAL A 1 101 ? 2.844 4.637 10.505 1.00 89.12 101 VAL A C 1
ATOM 728 O O . VAL A 1 101 ? 1.728 4.782 11.001 1.00 89.12 101 VAL A O 1
ATOM 731 N N . GLU A 1 102 ? 3.696 5.652 10.341 1.00 88.81 102 GLU A N 1
ATOM 732 C CA . GLU A 1 102 ? 3.393 7.031 10.750 1.00 88.81 102 GLU A CA 1
ATOM 733 C C . GLU A 1 102 ? 2.167 7.595 10.022 1.00 88.81 102 GLU A C 1
ATOM 735 O O . GLU A 1 102 ? 1.260 8.140 10.652 1.00 88.81 102 GLU A O 1
ATOM 740 N N . ARG A 1 103 ? 2.085 7.404 8.699 1.00 88.44 103 ARG A N 1
ATOM 741 C CA . ARG A 1 103 ? 0.929 7.841 7.897 1.00 88.44 103 ARG A CA 1
ATOM 742 C C . ARG A 1 103 ? -0.371 7.163 8.323 1.00 88.44 103 ARG A C 1
ATOM 744 O O . ARG A 1 103 ? -1.399 7.830 8.421 1.00 88.44 103 ARG A O 1
ATOM 751 N N . ILE A 1 104 ? -0.332 5.855 8.585 1.00 89.75 104 ILE A N 1
ATOM 752 C CA . ILE A 1 104 ? -1.489 5.104 9.085 1.00 89.75 104 ILE A CA 1
ATOM 753 C C . ILE A 1 104 ? -1.902 5.647 10.453 1.00 89.75 104 ILE A C 1
ATOM 755 O O . ILE A 1 104 ? -3.078 5.936 10.647 1.00 89.75 104 ILE A O 1
ATOM 759 N N . ALA A 1 105 ? -0.955 5.849 11.374 1.00 89.88 105 ALA A N 1
ATOM 760 C CA . ALA A 1 105 ? -1.242 6.381 12.705 1.00 89.88 105 ALA A CA 1
ATOM 761 C C . ALA A 1 105 ? -1.867 7.788 12.652 1.00 89.88 105 ALA A C 1
ATOM 763 O O . ALA A 1 105 ? -2.826 8.070 13.376 1.00 89.88 105 ALA A O 1
ATOM 764 N N . LEU A 1 106 ? -1.379 8.654 11.759 1.00 89.69 106 LEU A N 1
ATOM 765 C CA . LEU A 1 106 ? -1.925 9.995 11.559 1.00 89.69 106 LEU A CA 1
ATOM 766 C C . LEU A 1 106 ? -3.371 9.943 11.050 1.00 89.69 106 LEU A C 1
ATOM 768 O O . LEU A 1 106 ? -4.258 10.541 11.659 1.00 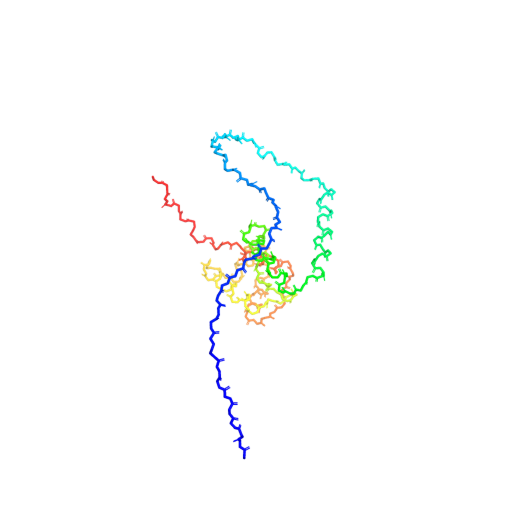89.69 106 LEU A O 1
ATOM 772 N N . LYS A 1 107 ? -3.628 9.177 9.982 1.00 89.38 107 LYS A N 1
ATOM 773 C CA . LYS A 1 107 ? -4.975 9.030 9.410 1.00 89.38 107 LYS A CA 1
ATOM 774 C C . LYS A 1 107 ? -5.939 8.354 10.395 1.00 89.38 107 LYS A C 1
ATOM 776 O O . LYS A 1 107 ? -7.084 8.772 10.520 1.00 89.38 107 LYS A O 1
ATOM 781 N N . MET A 1 108 ? -5.466 7.375 11.171 1.00 90.81 108 MET A N 1
ATOM 782 C CA . MET A 1 108 ? -6.241 6.767 12.261 1.00 90.81 108 MET A CA 1
ATOM 783 C C . MET A 1 108 ? -6.623 7.783 13.339 1.00 90.81 108 MET A C 1
ATOM 785 O O . MET A 1 108 ? -7.736 7.729 13.852 1.00 90.81 108 MET A O 1
ATOM 789 N N . THR A 1 109 ? -5.728 8.714 13.675 1.00 89.31 109 THR A N 1
ATOM 790 C CA . THR A 1 109 ? -6.003 9.772 14.659 1.00 89.31 109 THR A CA 1
ATOM 791 C C . THR A 1 109 ? -7.045 10.758 14.128 1.00 89.31 109 THR A C 1
ATOM 793 O O . THR A 1 109 ? -7.961 11.128 14.860 1.00 89.31 109 THR A O 1
ATOM 796 N N . GLN A 1 110 ? -6.953 11.127 12.847 1.00 87.31 110 GLN A N 1
ATOM 797 C CA . GLN A 1 110 ? -7.929 11.987 12.167 1.00 87.31 110 GLN A CA 1
ATOM 798 C C . GLN A 1 110 ? -9.326 11.350 12.127 1.00 87.31 110 GLN A C 1
ATOM 800 O O . GLN A 1 110 ? -10.313 12.005 12.448 1.00 87.31 110 GLN A O 1
ATOM 805 N N . GLU A 1 111 ? -9.408 10.057 11.806 1.00 85.56 111 GLU A N 1
ATOM 806 C CA . GLU A 1 111 ? -10.672 9.309 11.728 1.00 85.56 111 GLU A CA 1
ATOM 807 C C . GLU A 1 111 ? -11.115 8.713 13.084 1.00 85.56 111 GLU A C 1
ATOM 809 O O . GLU A 1 111 ? -12.146 8.047 13.162 1.00 85.56 111 GLU A O 1
ATOM 814 N N . LYS A 1 112 ? -10.360 8.953 14.170 1.00 89.50 112 LYS A N 1
ATOM 815 C CA . LYS A 1 112 ? -10.593 8.412 15.528 1.00 89.50 112 LYS A CA 1
ATOM 816 C C . LYS A 1 112 ? -10.758 6.882 15.561 1.00 89.50 112 LYS A C 1
ATOM 818 O O . LYS A 1 112 ? -11.564 6.341 16.320 1.00 89.50 112 LYS A O 1
ATOM 823 N N . LEU A 1 113 ? -9.974 6.171 14.752 1.00 90.62 113 LEU A N 1
ATOM 824 C CA . LEU A 1 113 ? -10.009 4.713 14.631 1.00 90.62 113 LEU A CA 1
ATOM 825 C C . LEU A 1 113 ? -8.943 4.040 15.504 1.00 90.62 113 LEU A C 1
ATOM 827 O O . LEU A 1 113 ? -7.771 4.408 15.489 1.00 90.62 113 LEU A O 1
ATOM 831 N N . SER A 1 114 ? -9.337 2.983 16.217 1.00 91.38 114 SER A N 1
ATOM 832 C CA . SER A 1 114 ? -8.392 2.062 16.863 1.00 91.38 114 SER A CA 1
ATOM 833 C C . SER A 1 114 ? -7.869 1.018 15.861 1.00 91.38 114 SER A C 1
ATOM 835 O O . SER A 1 114 ? -8.542 0.753 14.862 1.00 91.38 114 SER A O 1
ATOM 837 N N . PRO A 1 115 ? -6.712 0.364 16.101 1.00 88.19 115 PRO A N 1
ATOM 838 C CA . PRO A 1 115 ? -6.183 -0.654 15.184 1.00 88.19 115 PRO A CA 1
ATOM 839 C C . PRO A 1 115 ? -7.180 -1.794 14.939 1.00 88.19 115 PRO A C 1
ATOM 841 O O . PRO A 1 115 ? -7.387 -2.225 13.808 1.00 88.19 115 PRO A O 1
ATOM 844 N N . ALA A 1 116 ? -7.871 -2.240 15.990 1.00 89.75 116 ALA A N 1
ATOM 845 C CA . ALA A 1 116 ? -8.911 -3.256 15.877 1.00 89.75 116 ALA A CA 1
ATOM 846 C C . ALA A 1 116 ? -10.132 -2.760 15.082 1.00 89.75 116 ALA A C 1
ATOM 848 O O . ALA A 1 116 ? -10.691 -3.514 14.286 1.00 89.75 116 ALA A O 1
ATOM 849 N N . ALA A 1 117 ? -10.538 -1.498 15.263 1.00 90.44 117 ALA A N 1
ATOM 850 C CA . ALA A 1 117 ? -11.629 -0.901 14.496 1.00 90.44 117 ALA A CA 1
ATOM 851 C C . ALA A 1 117 ? -11.261 -0.729 13.015 1.00 90.44 117 ALA A C 1
ATOM 853 O O . ALA A 1 117 ? -12.082 -1.048 12.161 1.00 90.44 117 ALA A O 1
ATOM 854 N N . LEU A 1 118 ? -10.025 -0.322 12.704 1.00 91.25 118 LEU A N 1
ATOM 855 C CA . LEU A 1 118 ? -9.522 -0.228 11.332 1.00 91.25 118 LEU A CA 1
ATOM 856 C C . LEU A 1 118 ? -9.500 -1.605 10.659 1.00 91.25 118 LEU A C 1
ATOM 858 O O . LEU A 1 118 ? -10.015 -1.759 9.556 1.00 91.25 118 LEU A O 1
ATOM 862 N N . ALA A 1 119 ? -8.983 -2.635 11.335 1.00 91.12 119 ALA A N 1
ATOM 863 C CA . ALA A 1 119 ? -8.994 -3.993 10.794 1.00 91.12 119 ALA A CA 1
ATOM 864 C C . ALA A 1 119 ? -10.427 -4.471 10.495 1.00 91.12 119 ALA A C 1
ATOM 866 O O . ALA A 1 119 ? -10.680 -5.012 9.422 1.00 91.12 119 ALA A O 1
ATOM 867 N N . ARG A 1 120 ? -11.388 -4.204 11.392 1.00 92.81 120 ARG A N 1
ATOM 868 C CA . ARG A 1 120 ? -12.815 -4.501 11.173 1.00 92.81 120 ARG A CA 1
ATOM 869 C C . ARG A 1 120 ? -13.417 -3.704 10.016 1.00 92.81 120 ARG A C 1
ATOM 871 O O . ARG A 1 120 ? -14.140 -4.286 9.216 1.00 92.81 120 ARG A O 1
ATOM 878 N N . HIS A 1 121 ? -13.108 -2.412 9.917 1.00 89.94 121 HIS A N 1
ATOM 879 C CA . HIS A 1 121 ? -13.557 -1.540 8.830 1.00 89.94 121 HIS A CA 1
ATOM 880 C C . HIS A 1 121 ? -13.092 -2.061 7.462 1.00 89.94 121 HIS A C 1
ATOM 882 O O . HIS A 1 121 ? -13.855 -2.058 6.503 1.00 89.94 121 HIS A O 1
ATOM 888 N N . LEU A 1 122 ? -11.877 -2.610 7.401 1.00 90.38 122 LEU A N 1
ATOM 889 C CA . LEU A 1 122 ? -11.314 -3.240 6.205 1.00 90.38 122 LEU A CA 1
ATOM 890 C C . LEU A 1 122 ? -11.810 -4.681 5.962 1.00 90.38 122 LEU A C 1
ATOM 892 O O . LEU A 1 122 ? -11.357 -5.325 5.019 1.00 90.38 122 LEU A O 1
ATOM 896 N N . GLY A 1 123 ? -12.707 -5.214 6.800 1.00 91.75 123 GLY A N 1
ATOM 897 C CA . GLY A 1 123 ? -13.250 -6.574 6.677 1.00 91.75 123 GLY A CA 1
ATOM 898 C C . GLY A 1 123 ? -12.399 -7.681 7.318 1.00 91.75 123 GLY A C 1
ATOM 899 O O . GLY A 1 123 ? -12.677 -8.863 7.130 1.00 91.75 123 GLY A O 1
ATOM 900 N N . PHE A 1 124 ? -11.380 -7.330 8.105 1.00 89.56 124 PHE A N 1
ATOM 901 C CA . PHE A 1 124 ? -10.450 -8.250 8.767 1.00 89.56 124 PHE A CA 1
ATOM 902 C C . PHE A 1 124 ? -10.631 -8.263 10.292 1.00 89.56 124 PHE A C 1
ATOM 904 O O . PHE A 1 124 ? -9.719 -7.941 11.054 1.00 89.56 124 PHE A O 1
ATOM 911 N N . SER A 1 125 ? -11.809 -8.670 10.766 1.00 87.25 125 SER A N 1
ATOM 912 C CA . SER A 1 125 ? -12.165 -8.629 12.196 1.00 87.25 125 SER A CA 1
ATOM 913 C C . SER A 1 125 ? -11.221 -9.401 13.128 1.00 87.25 125 SER A C 1
ATOM 915 O O . SER A 1 125 ? -11.091 -9.039 14.294 1.00 87.25 125 SER A O 1
ATOM 917 N N . THR A 1 126 ? -10.545 -10.441 12.634 1.00 88.94 126 THR A N 1
ATOM 918 C CA . THR A 1 126 ? -9.599 -11.264 13.410 1.00 88.94 126 THR A CA 1
ATOM 919 C C . THR A 1 126 ? -8.164 -10.736 13.393 1.00 88.94 126 THR A C 1
ATOM 921 O O . THR A 1 126 ? -7.350 -11.159 14.208 1.00 88.94 126 THR A O 1
ATOM 924 N N . GLU A 1 127 ? -7.828 -9.813 12.490 1.00 87.88 127 GLU A N 1
ATOM 925 C CA . GLU A 1 127 ? -6.449 -9.344 12.283 1.00 87.88 127 GLU A CA 1
ATOM 926 C C . GLU A 1 127 ? -6.106 -8.109 13.137 1.00 87.88 127 GLU A C 1
ATOM 928 O O . GLU A 1 127 ? -5.005 -7.573 13.030 1.00 87.88 127 GLU A O 1
ATOM 933 N N . GLY A 1 128 ? -7.012 -7.659 14.014 1.00 87.06 128 GLY A N 1
ATOM 934 C CA . GLY A 1 128 ? -6.787 -6.519 14.914 1.00 87.06 128 GLY A CA 1
ATOM 935 C C . GLY A 1 128 ? -5.477 -6.605 15.718 1.00 87.06 128 GLY A C 1
ATOM 936 O O . GLY A 1 128 ? -4.678 -5.671 15.647 1.00 87.06 128 GLY A O 1
ATOM 937 N N . PRO A 1 129 ? -5.184 -7.728 16.407 1.00 89.88 129 PRO A N 1
ATOM 938 C CA . PRO A 1 129 ? -3.927 -7.897 17.143 1.00 89.88 129 PRO A CA 1
ATOM 939 C C . PRO A 1 129 ? -2.686 -7.925 16.241 1.00 89.88 129 PRO A C 1
ATOM 941 O O . PRO A 1 129 ? -1.612 -7.474 16.640 1.00 89.88 129 PRO A O 1
ATOM 944 N N . ALA A 1 130 ? -2.814 -8.458 15.020 1.00 88.38 130 ALA A N 1
ATOM 945 C CA . ALA A 1 130 ? -1.724 -8.487 14.050 1.00 88.38 130 ALA A CA 1
ATOM 946 C C . ALA A 1 130 ? -1.407 -7.074 13.540 1.00 88.38 130 ALA A C 1
ATOM 948 O O . ALA A 1 130 ? -0.237 -6.699 13.478 1.00 88.38 130 ALA A O 1
ATOM 949 N N . LEU A 1 131 ? -2.440 -6.274 13.252 1.00 90.12 131 LEU A N 1
ATOM 950 C CA . LEU A 1 131 ? -2.298 -4.872 12.864 1.00 90.12 131 LEU A CA 1
ATOM 951 C C . LEU A 1 131 ? -1.695 -4.032 13.992 1.00 90.12 131 LEU A C 1
ATOM 953 O O . LEU A 1 131 ? -0.758 -3.277 13.756 1.00 90.12 131 LEU A O 1
ATOM 957 N N . GLU A 1 132 ? -2.162 -4.209 15.226 1.00 91.88 132 GLU A N 1
ATOM 958 C CA . GLU A 1 132 ? -1.592 -3.519 16.385 1.00 91.88 132 GLU A CA 1
ATOM 959 C C . GLU A 1 132 ? -0.102 -3.842 16.562 1.00 91.88 132 GLU A C 1
ATOM 961 O O . GLU A 1 132 ? 0.725 -2.940 16.716 1.00 91.88 132 GLU A O 1
ATOM 966 N N . ARG A 1 133 ? 0.264 -5.126 16.471 1.00 90.44 133 ARG A N 1
ATOM 967 C CA . ARG A 1 133 ? 1.663 -5.553 16.565 1.00 90.44 133 ARG A CA 1
ATOM 968 C C . ARG A 1 133 ? 2.499 -5.031 15.395 1.00 90.44 133 ARG A C 1
ATOM 970 O O . ARG A 1 133 ? 3.662 -4.690 15.598 1.00 90.44 133 ARG A O 1
ATOM 977 N N . ALA A 1 134 ? 1.930 -4.929 14.194 1.00 90.62 134 ALA A N 1
ATOM 978 C CA . ALA A 1 134 ? 2.609 -4.343 13.043 1.00 90.62 134 ALA A CA 1
ATOM 979 C C . ALA A 1 134 ? 2.898 -2.851 13.228 1.00 90.62 134 ALA A C 1
ATOM 981 O O . ALA A 1 134 ? 4.015 -2.423 12.952 1.00 90.62 134 ALA A O 1
ATOM 982 N N . LEU A 1 135 ? 1.940 -2.090 13.763 1.00 89.56 135 LEU A N 1
ATOM 983 C CA . LEU A 1 135 ? 2.105 -0.659 14.022 1.00 89.56 135 LEU A CA 1
ATOM 984 C C . LEU A 1 135 ? 3.075 -0.370 15.178 1.00 89.56 135 LEU A C 1
ATOM 986 O O . LEU A 1 135 ? 3.807 0.610 15.122 1.00 89.56 135 LEU A O 1
ATOM 990 N N . ARG A 1 136 ? 3.106 -1.214 16.218 1.00 90.25 136 ARG A N 1
ATOM 991 C CA . ARG A 1 136 ? 3.967 -1.004 17.399 1.00 90.25 136 ARG A CA 1
ATOM 992 C C . ARG A 1 136 ? 5.373 -1.584 17.270 1.00 90.25 136 ARG A C 1
ATOM 994 O O . ARG A 1 136 ? 6.313 -1.021 17.821 1.00 90.25 136 ARG A O 1
ATOM 1001 N N . HIS A 1 137 ? 5.511 -2.733 16.612 1.00 87.94 137 HIS A N 1
ATOM 1002 C CA . HIS A 1 137 ? 6.734 -3.542 16.663 1.00 87.94 137 HIS A CA 1
ATOM 1003 C C . HIS A 1 137 ? 7.246 -3.989 15.287 1.00 87.94 137 HIS A C 1
ATOM 1005 O O . HIS A 1 137 ? 8.234 -4.715 15.229 1.00 87.94 137 HIS A O 1
ATOM 1011 N N . GLY A 1 138 ? 6.601 -3.597 14.181 1.00 83.69 138 GLY A N 1
ATOM 1012 C CA . GLY A 1 138 ? 7.069 -3.958 12.837 1.00 83.69 138 GLY A CA 1
ATOM 1013 C C . GLY A 1 138 ? 6.894 -5.444 12.499 1.00 83.69 138 GLY A C 1
ATOM 1014 O O . GLY A 1 138 ? 7.812 -6.102 12.018 1.00 83.69 138 GLY A O 1
ATOM 1015 N N . ALA A 1 139 ? 5.713 -5.998 12.761 1.00 87.94 139 ALA A N 1
ATOM 1016 C CA . ALA A 1 139 ? 5.355 -7.369 12.404 1.00 87.94 139 ALA A CA 1
ATOM 1017 C C . ALA A 1 139 ? 4.906 -7.542 10.941 1.00 87.94 139 ALA A C 1
ATOM 1019 O O . ALA A 1 139 ? 4.439 -6.613 10.282 1.00 87.94 139 ALA A O 1
ATOM 1020 N N . ALA A 1 140 ? 5.007 -8.782 10.458 1.00 87.69 140 ALA A N 1
ATOM 1021 C CA . ALA A 1 140 ? 4.518 -9.171 9.143 1.00 87.69 140 ALA A CA 1
ATOM 1022 C C . ALA A 1 140 ? 2.984 -9.225 9.117 1.00 87.69 140 ALA A C 1
ATOM 1024 O O . ALA A 1 140 ? 2.360 -9.895 9.940 1.00 87.69 140 ALA A O 1
ATOM 1025 N N . LEU A 1 141 ? 2.386 -8.594 8.110 1.00 90.12 141 LEU A N 1
ATOM 1026 C CA . LEU A 1 141 ? 0.951 -8.637 7.850 1.00 90.12 141 LEU A CA 1
ATOM 1027 C C . LEU A 1 141 ? 0.616 -9.594 6.706 1.00 90.12 141 LEU A C 1
ATOM 1029 O O . LEU A 1 141 ? 1.468 -10.030 5.923 1.00 90.12 141 LEU A O 1
ATOM 1033 N N . ARG A 1 142 ? -0.658 -9.970 6.606 1.00 90.94 142 ARG A N 1
ATOM 1034 C CA . ARG A 1 142 ? -1.173 -10.690 5.438 1.00 90.94 142 ARG A CA 1
ATOM 1035 C C . ARG A 1 142 ? -1.209 -9.737 4.243 1.00 90.94 142 ARG A C 1
ATOM 1037 O O . ARG A 1 142 ? -1.636 -8.597 4.388 1.00 90.94 142 ARG A O 1
ATOM 1044 N N . LEU A 1 143 ? -0.820 -10.210 3.056 1.00 90.25 143 LEU A N 1
ATOM 1045 C CA . LEU A 1 143 ? -0.785 -9.372 1.845 1.00 90.25 143 LEU A CA 1
ATOM 1046 C C . LEU A 1 143 ? -2.151 -8.750 1.517 1.00 90.25 143 LEU A C 1
ATOM 1048 O O . LEU A 1 143 ? -2.212 -7.611 1.075 1.00 90.25 143 LEU A O 1
ATOM 1052 N N . ALA A 1 144 ? -3.244 -9.460 1.810 1.00 88.88 144 ALA A N 1
ATOM 1053 C CA . ALA A 1 144 ? -4.600 -8.935 1.655 1.00 88.88 144 ALA A CA 1
ATOM 1054 C C . ALA A 1 144 ? -4.874 -7.714 2.555 1.00 88.88 144 ALA A C 1
ATOM 1056 O O . ALA A 1 144 ? -5.489 -6.752 2.108 1.00 88.88 144 ALA A O 1
ATOM 1057 N N . LEU A 1 145 ? -4.380 -7.725 3.799 1.00 89.50 145 LEU A N 1
ATOM 1058 C CA . LEU A 1 145 ? -4.535 -6.600 4.721 1.00 89.50 145 LEU A CA 1
ATOM 1059 C C . LEU A 1 145 ? -3.643 -5.422 4.310 1.00 89.50 145 LEU A C 1
ATOM 1061 O O . LEU A 1 145 ? -4.082 -4.280 4.366 1.00 89.50 145 LEU A O 1
ATOM 1065 N N . VAL A 1 146 ? -2.424 -5.692 3.830 1.00 89.25 146 VAL A N 1
ATOM 1066 C CA . VAL A 1 146 ? -1.546 -4.663 3.242 1.00 89.25 146 VAL A CA 1
ATOM 1067 C C . VAL A 1 146 ? -2.228 -3.997 2.041 1.00 89.25 146 VAL A C 1
ATOM 1069 O O . VAL A 1 146 ? -2.273 -2.773 1.973 1.00 89.25 146 VAL A O 1
ATOM 1072 N N . ALA A 1 147 ? -2.828 -4.779 1.139 1.00 88.25 147 ALA A N 1
ATOM 1073 C CA . ALA A 1 147 ? -3.560 -4.256 -0.014 1.00 88.25 147 ALA A CA 1
ATOM 1074 C C . ALA A 1 147 ? -4.773 -3.398 0.399 1.00 88.25 147 ALA A C 1
ATOM 1076 O O . ALA A 1 147 ? -4.986 -2.309 -0.141 1.00 88.25 147 ALA A O 1
ATOM 1077 N N . ALA A 1 148 ? -5.537 -3.846 1.398 1.00 89.56 148 ALA A N 1
ATOM 1078 C CA . ALA A 1 148 ? -6.655 -3.075 1.936 1.00 89.56 148 ALA A CA 1
ATOM 1079 C C . ALA A 1 148 ? -6.189 -1.756 2.580 1.00 89.56 148 ALA A C 1
ATOM 1081 O O . ALA A 1 148 ? -6.791 -0.710 2.345 1.00 89.56 148 ALA A O 1
ATOM 1082 N N . LEU A 1 149 ? -5.071 -1.778 3.314 1.00 89.69 149 LEU A N 1
ATOM 1083 C CA . LEU A 1 149 ? -4.457 -0.577 3.885 1.00 89.69 149 LEU A CA 1
ATOM 1084 C C . LEU A 1 149 ? -3.986 0.403 2.804 1.00 89.69 149 LEU A C 1
ATOM 1086 O O . LEU A 1 149 ? -4.212 1.601 2.959 1.00 89.69 149 LEU A O 1
ATOM 1090 N N . SER A 1 150 ? -3.391 -0.065 1.696 1.00 87.75 150 SER A N 1
ATOM 1091 C CA . SER A 1 150 ? -3.050 0.840 0.582 1.00 87.75 150 SER A CA 1
ATOM 1092 C C . SER A 1 150 ? -4.280 1.523 0.006 1.00 87.75 150 SER A C 1
ATOM 1094 O O . SER A 1 150 ? -4.242 2.724 -0.234 1.00 87.75 150 SER A O 1
ATOM 1096 N N . ALA A 1 151 ? -5.369 0.777 -0.194 1.00 86.75 151 ALA A N 1
ATOM 1097 C CA . ALA A 1 151 ? -6.592 1.335 -0.755 1.00 86.75 151 ALA A CA 1
ATOM 1098 C C . ALA A 1 151 ? -7.225 2.370 0.187 1.00 86.75 151 ALA A C 1
ATOM 1100 O O . ALA A 1 151 ? -7.698 3.408 -0.267 1.00 86.75 151 ALA A O 1
ATOM 1101 N N . TRP A 1 152 ? -7.197 2.120 1.498 1.00 88.88 152 TRP A N 1
ATOM 1102 C CA . TRP A 1 152 ? -7.697 3.061 2.500 1.00 88.88 152 TRP A CA 1
ATOM 1103 C C . TRP A 1 152 ? -6.834 4.326 2.610 1.00 88.88 152 TRP A C 1
ATOM 1105 O O . TRP A 1 152 ? -7.373 5.423 2.705 1.00 88.88 152 TRP A O 1
ATOM 1115 N N . LEU A 1 153 ? -5.505 4.213 2.522 1.00 87.44 153 LEU A N 1
ATOM 1116 C CA . LEU A 1 153 ? -4.591 5.365 2.583 1.00 87.44 153 LEU A CA 1
ATOM 1117 C C . LEU A 1 153 ? -4.717 6.335 1.399 1.00 87.44 153 LEU A C 1
ATOM 1119 O O . LEU A 1 153 ? -4.314 7.488 1.531 1.00 87.44 153 LEU A O 1
ATOM 1123 N N . VAL A 1 154 ? -5.219 5.872 0.253 1.00 83.38 154 VAL A N 1
ATOM 1124 C CA . VAL A 1 154 ? -5.464 6.716 -0.931 1.00 83.38 154 VAL A CA 1
ATOM 1125 C C . VAL A 1 154 ? -6.791 7.467 -0.818 1.00 83.38 154 VAL A C 1
ATOM 1127 O O . VAL A 1 154 ? -6.958 8.513 -1.438 1.00 83.38 154 VAL A O 1
ATOM 1130 N N . GLN A 1 155 ? -7.736 6.967 -0.021 1.00 82.25 155 GLN A N 1
ATOM 1131 C CA . GLN A 1 155 ? -9.001 7.662 0.182 1.00 82.25 155 GLN A CA 1
ATOM 1132 C C . GLN A 1 155 ? -8.771 8.919 1.030 1.00 82.25 155 GLN A C 1
ATOM 1134 O O . GLN A 1 155 ? -8.063 8.845 2.046 1.00 82.25 155 GLN A O 1
ATOM 1139 N N . PRO A 1 156 ? -9.375 10.065 0.669 1.00 74.88 156 PRO A N 1
ATOM 1140 C CA . PRO A 1 156 ? -9.350 11.238 1.530 1.00 74.88 156 PRO A CA 1
ATOM 1141 C C . PRO A 1 156 ? -9.983 10.880 2.877 1.00 74.88 156 PRO A C 1
ATOM 1143 O O . PRO A 1 156 ? -10.925 10.081 2.942 1.00 74.88 156 PRO A O 1
ATOM 1146 N N . ALA A 1 157 ? -9.424 11.421 3.963 1.00 68.38 157 ALA A N 1
ATOM 1147 C CA . ALA A 1 157 ? -10.038 11.270 5.275 1.00 68.38 157 ALA A CA 1
ATOM 1148 C C . ALA A 1 157 ? -11.478 11.785 5.191 1.00 68.38 157 ALA A C 1
ATOM 1150 O O . ALA A 1 157 ? -11.711 12.875 4.683 1.00 68.38 157 ALA A O 1
ATOM 1151 N N . GLN A 1 158 ? -12.446 10.985 5.634 1.00 57.69 158 GLN A N 1
ATOM 1152 C CA . GLN A 1 158 ? -13.880 11.282 5.483 1.00 57.69 158 GLN A CA 1
ATOM 1153 C C . GLN A 1 158 ? -14.376 12.398 6.431 1.00 57.69 158 GLN A C 1
ATOM 1155 O O . GLN A 1 158 ? -15.549 12.443 6.788 1.00 57.69 158 GLN A O 1
ATOM 1160 N N . GLY A 1 159 ? -13.489 13.294 6.865 1.00 56.75 159 GLY A N 1
ATOM 1161 C CA . GLY A 1 159 ? -13.823 14.495 7.618 1.00 56.75 159 GLY A CA 1
ATOM 1162 C C . GLY A 1 159 ? -13.636 15.708 6.720 1.00 56.75 159 GLY A C 1
ATOM 1163 O O . GLY A 1 159 ? -12.508 15.969 6.321 1.00 56.75 159 GLY A O 1
ATOM 1164 N N . GLU A 1 160 ? -14.737 16.417 6.451 1.00 48.56 160 GLU A N 1
ATOM 1165 C CA . GLU A 1 160 ? -14.843 17.662 5.663 1.00 48.56 160 GLU A CA 1
ATOM 1166 C C . GLU A 1 160 ? -15.270 17.494 4.193 1.00 48.56 160 GLU A C 1
ATOM 1168 O O . GLU A 1 160 ? -14.695 18.045 3.262 1.00 48.56 160 GLU A O 1
ATOM 1173 N N . ALA A 1 161 ? -16.369 16.764 3.984 1.00 47.78 161 ALA A N 1
ATOM 1174 C CA . ALA A 1 161 ? -17.361 17.225 3.018 1.00 47.78 161 ALA A CA 1
ATOM 1175 C C . ALA A 1 161 ? -18.172 18.324 3.719 1.00 47.78 161 ALA A C 1
ATOM 1177 O O . ALA A 1 161 ? -19.126 18.011 4.428 1.00 47.78 161 ALA A O 1
ATOM 1178 N N . ASP A 1 162 ? -17.736 19.579 3.603 1.00 43.72 162 ASP A N 1
ATOM 1179 C CA . ASP A 1 162 ? -18.550 20.735 3.980 1.00 43.72 162 ASP A CA 1
ATOM 1180 C C . ASP A 1 162 ? -19.761 20.809 3.026 1.00 43.72 162 ASP A C 1
ATOM 1182 O O . ASP A 1 162 ? -19.570 20.902 1.809 1.00 43.72 162 ASP A O 1
ATOM 1186 N N . PRO A 1 163 ? -21.009 20.692 3.517 1.00 63.09 163 PRO A N 1
ATOM 1187 C CA . PRO A 1 163 ? -22.203 20.779 2.687 1.00 63.09 163 PRO A CA 1
ATOM 1188 C C . PRO A 1 163 ? -22.746 22.216 2.557 1.00 63.09 163 PRO A C 1
ATOM 1190 O O . PRO A 1 163 ? -23.934 22.384 2.286 1.00 63.09 163 PRO A O 1
ATOM 1193 N N . THR A 1 164 ? -21.933 23.260 2.734 1.00 67.38 164 THR A N 1
ATOM 1194 C CA . THR A 1 164 ? -22.430 24.637 2.882 1.00 67.38 164 THR A CA 1
ATOM 1195 C C . THR A 1 164 ? -21.724 25.648 1.979 1.00 67.38 164 THR A C 1
ATOM 1197 O O . THR A 1 164 ? -21.093 26.568 2.467 1.00 67.38 164 THR A O 1
ATOM 1200 N N . GLU A 1 165 ? -21.909 25.557 0.655 1.00 49.62 165 GLU A N 1
ATOM 1201 C CA . GLU A 1 165 ? -21.983 26.772 -0.187 1.00 49.62 165 GLU A CA 1
ATOM 1202 C C . GLU A 1 165 ? -22.601 26.492 -1.572 1.00 49.62 165 GLU A C 1
ATOM 1204 O O . GLU A 1 165 ? -21.950 26.503 -2.612 1.00 49.62 165 GLU A O 1
ATOM 1209 N N . GLN A 1 166 ? -23.904 26.212 -1.597 1.00 46.81 166 GLN A N 1
ATOM 1210 C CA . GLN A 1 166 ? -24.752 26.617 -2.721 1.00 46.81 166 GLN A CA 1
ATOM 1211 C C . GLN A 1 166 ? -25.927 27.389 -2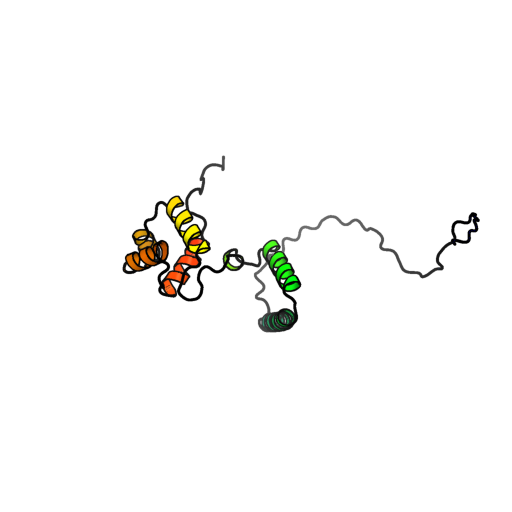.126 1.00 46.81 166 GLN A C 1
ATOM 1213 O O . GLN A 1 166 ? -26.874 26.794 -1.611 1.00 46.81 166 GLN A O 1
ATOM 1218 N N . ALA A 1 167 ? -25.800 28.713 -2.140 1.00 59.34 167 ALA A N 1
ATOM 1219 C CA . ALA A 1 167 ? -26.868 29.676 -1.915 1.00 59.34 167 ALA A CA 1
ATOM 1220 C C . ALA A 1 167 ? -26.929 30.605 -3.130 1.00 59.34 167 ALA A C 1
ATOM 1222 O O . ALA A 1 167 ? -25.840 30.964 -3.637 1.00 59.34 167 ALA A O 1
#

Organism: NCBI:txid1672749

Foldseek 3Di:
DDDDDDDDDDDDDDDDDDDDDDDDDDDDDDDDDDDPDDPPPPPPDVVVVVVVVVVVVVVVVVDDPVRVVVVVVVCVVVVVDQPLNVDDDQDPQQWGDLVNLVLLVVLCVLLVHQLCRVCVVLVNNPCSVVSVCRSPPGHGHDVSVSVSSSVVSSDDRPPDPPPDDDD

Secondary structure (DSSP, 8-state):
---------------PPP---------------------------HHHHHHHHHHHHHHHHH--HHHHHHHHHHHHHTT-S-GGGSSPP-EETTEE-HHHHHHHHHHHHHTT--HHHHHHHTT-TT-HHHHHHHHHH-PBPPHHHHHHHHHHHHSPPSS--------

Sequence (167 aa):
MARKTKSADRLSAPMPPGAGEGTQPAATTGEPAASEGAAAARVPDPQAMAEGARRLRKAWTKADEAARGQFLTWLSKKGYLPEAASAPPIASGRYLLPATVERIALKMTQEKLSPAALARHLGFSTEGPALERALRHGAALRLALVAALSAWLVQPAQGEADPTEQA